Protein AF-A0A239MYZ6-F1 (afdb_monomer_lite)

Secondary structure (DSSP, 8-state):
-PPPPTTS----SPPTTPPPHHHHHHHHHHHHTHHHHHHHHHHHHH-SSS-HHHHHHHHHHHHHHHT-PPPPPPP---TTS--PPPPHHHHHTTSPPPP-----

Organism: NCBI:txid366289

Foldseek 3Di:
DDDDDPDDDPPDDDDPPDDDPVVVVVVVVVVVCVVVVLVVLVVLLPDPPHDPVSNVVSVVVNCCVVPNDPDDDDDCADPVRDNDDDDPCNVCVPPPPDPDPDDD

pLDDT: mean 83.24, std 13.01, range [45.12, 98.38]

Structure (mmCIF, N/CA/C/O backbone):
data_AF-A0A239MYZ6-F1
#
_entry.id   AF-A0A239MYZ6-F1
#
loop_
_atom_site.group_PDB
_atom_site.id
_atom_site.type_symbol
_atom_site.label_atom_id
_atom_site.label_alt_id
_atom_site.label_comp_id
_atom_site.label_asym_id
_atom_site.label_entity_id
_atom_site.label_seq_id
_atom_site.pdbx_PDB_ins_code
_atom_site.Cartn_x
_atom_site.Cartn_y
_atom_site.Cartn_z
_atom_site.occupancy
_atom_site.B_iso_or_equiv
_atom_site.auth_seq_id
_atom_site.auth_comp_id
_atom_site.auth_asym_id
_atom_site.auth_atom_id
_atom_site.pdbx_PDB_model_num
ATOM 1 N N . MET A 1 1 ? 39.439 -34.419 -2.279 1.00 45.12 1 MET A N 1
ATOM 2 C CA . MET A 1 1 ? 38.364 -34.372 -3.297 1.00 45.12 1 MET A CA 1
ATOM 3 C C . MET A 1 1 ? 38.769 -33.357 -4.355 1.00 45.12 1 MET A C 1
ATOM 5 O O . MET A 1 1 ? 38.847 -32.179 -4.031 1.00 45.12 1 MET A O 1
ATOM 9 N N . ALA A 1 2 ? 39.123 -33.799 -5.565 1.00 59.75 2 ALA A N 1
ATOM 10 C CA . ALA A 1 2 ? 39.503 -32.899 -6.656 1.00 59.75 2 ALA A CA 1
ATOM 11 C C . ALA A 1 2 ? 38.288 -32.066 -7.110 1.00 59.75 2 ALA A C 1
ATOM 13 O O . ALA A 1 2 ? 37.192 -32.604 -7.272 1.00 59.75 2 ALA A O 1
ATOM 14 N N . GLY A 1 3 ? 38.472 -30.752 -7.271 1.00 67.56 3 GLY A N 1
ATOM 15 C CA . GLY A 1 3 ? 37.432 -29.843 -7.754 1.00 67.56 3 GLY A CA 1
ATOM 16 C C . GLY A 1 3 ? 36.999 -30.168 -9.186 1.00 67.56 3 GLY A C 1
ATOM 17 O O . GLY A 1 3 ? 37.759 -30.727 -9.975 1.00 67.56 3 GLY A O 1
ATOM 18 N N . ARG A 1 4 ? 35.751 -29.829 -9.521 1.00 70.69 4 ARG A N 1
ATOM 19 C CA . ARG A 1 4 ? 35.142 -30.157 -10.816 1.00 70.69 4 ARG A CA 1
ATOM 20 C C . ARG A 1 4 ? 35.895 -29.467 -11.975 1.00 70.69 4 ARG A C 1
ATOM 22 O O . ARG A 1 4 ? 36.172 -28.273 -11.861 1.00 70.69 4 ARG A O 1
ATOM 29 N N . PRO A 1 5 ? 36.199 -30.170 -13.085 1.00 76.62 5 PRO A N 1
ATOM 30 C CA . PRO A 1 5 ? 36.970 -29.612 -14.197 1.00 76.62 5 PRO A CA 1
ATOM 31 C C . PRO A 1 5 ? 36.282 -28.400 -14.847 1.00 76.62 5 PRO A C 1
ATOM 33 O O . PRO A 1 5 ? 35.059 -28.366 -15.015 1.00 76.62 5 PRO A O 1
ATOM 36 N N . LYS A 1 6 ? 37.088 -27.396 -15.215 1.00 70.31 6 LYS A N 1
ATOM 37 C CA . LYS A 1 6 ? 36.655 -26.140 -15.848 1.00 70.31 6 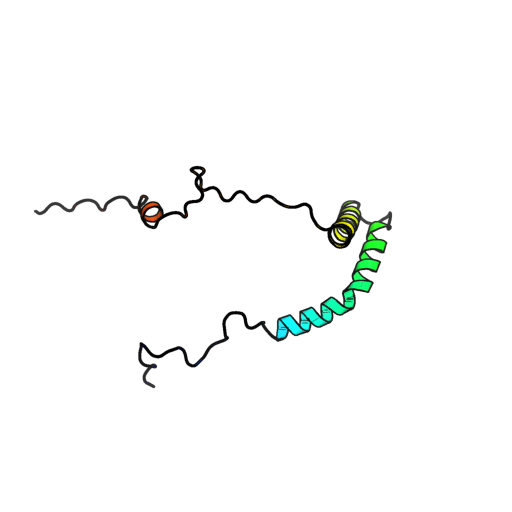LYS A CA 1
ATOM 38 C C . LYS A 1 6 ? 36.205 -26.422 -17.290 1.00 70.31 6 LYS A C 1
ATOM 40 O O . LYS A 1 6 ? 36.960 -27.015 -18.048 1.00 70.31 6 LYS A O 1
ATOM 45 N N . GLY A 1 7 ? 34.992 -26.002 -17.663 1.00 74.62 7 GLY A N 1
ATOM 46 C CA . GLY A 1 7 ? 34.474 -26.115 -19.041 1.00 74.62 7 GLY A CA 1
ATOM 47 C C . GLY A 1 7 ? 33.212 -26.966 -19.227 1.00 74.62 7 GLY A C 1
ATOM 48 O O . GLY A 1 7 ? 32.653 -26.974 -20.318 1.00 74.62 7 GLY A O 1
ATOM 49 N N . LEU A 1 8 ? 32.710 -27.641 -18.186 1.00 73.12 8 LEU A N 1
ATOM 50 C CA . LEU A 1 8 ? 31.423 -28.344 -18.266 1.00 73.12 8 LEU A CA 1
ATOM 51 C C . LEU A 1 8 ? 30.241 -27.382 -18.035 1.00 73.12 8 LEU A C 1
ATOM 53 O O . LEU A 1 8 ? 30.335 -26.496 -17.176 1.00 73.12 8 LEU A O 1
ATOM 57 N N . PRO A 1 9 ? 29.099 -27.570 -18.729 1.00 72.31 9 PRO A N 1
ATOM 58 C CA . PRO A 1 9 ? 27.885 -26.814 -18.445 1.00 72.31 9 PRO A CA 1
ATOM 59 C C . PRO A 1 9 ? 27.453 -27.038 -16.989 1.00 72.31 9 PRO A C 1
ATOM 61 O O . PRO A 1 9 ? 27.546 -28.150 -16.462 1.00 72.31 9 PRO A O 1
ATOM 64 N N . LYS A 1 10 ? 26.973 -25.980 -16.319 1.00 67.56 10 LYS A N 1
ATOM 65 C CA . LYS A 1 10 ? 26.469 -26.061 -14.937 1.00 67.56 10 LYS A CA 1
ATOM 66 C C . LYS A 1 10 ? 25.379 -27.139 -14.838 1.00 67.56 10 LYS A C 1
ATOM 68 O O . LYS A 1 10 ? 24.250 -26.919 -15.256 1.00 67.56 10 LYS A O 1
ATOM 73 N N . THR A 1 11 ? 25.685 -28.280 -14.221 1.00 69.12 11 THR A N 1
ATOM 74 C CA . THR A 1 11 ? 24.710 -29.360 -13.938 1.00 69.12 11 THR A CA 1
ATOM 75 C C . THR A 1 11 ? 23.971 -29.134 -12.612 1.00 69.12 11 THR A C 1
ATOM 77 O O . THR A 1 11 ? 23.637 -30.078 -11.908 1.00 69.12 11 THR A O 1
ATOM 80 N N . GLY A 1 12 ? 23.775 -27.881 -12.204 1.00 72.88 12 GLY A N 1
ATOM 81 C CA . GLY A 1 12 ? 23.179 -27.572 -10.908 1.00 72.88 12 GLY A CA 1
ATOM 82 C C . GLY A 1 12 ? 23.080 -26.075 -10.645 1.00 72.88 12 GLY A C 1
ATOM 83 O O . GLY A 1 12 ? 23.995 -25.311 -10.960 1.00 72.88 12 GLY A O 1
ATOM 84 N N . GLY A 1 13 ? 21.943 -25.667 -10.086 1.00 73.75 13 GLY A N 1
ATOM 85 C CA . GLY A 1 13 ? 21.601 -24.282 -9.770 1.00 73.75 13 GLY A CA 1
ATOM 86 C C . GLY A 1 13 ? 20.130 -23.981 -10.059 1.00 73.75 13 GLY A C 1
ATOM 87 O O . GLY A 1 13 ? 19.485 -24.660 -10.858 1.00 73.75 13 GLY A O 1
ATOM 88 N N . ARG A 1 14 ? 19.583 -22.949 -9.409 1.00 76.06 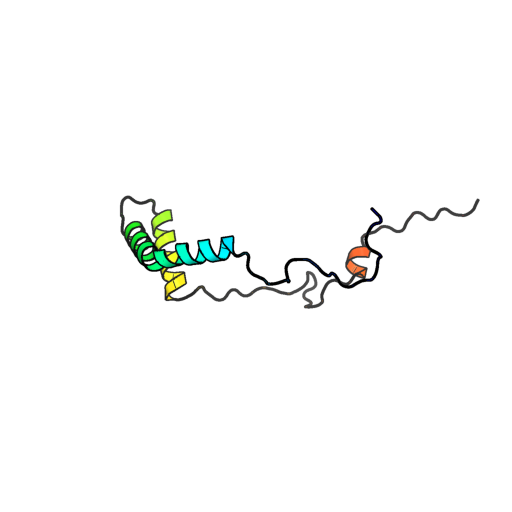14 ARG A N 1
ATOM 89 C CA . ARG A 1 14 ? 18.224 -22.473 -9.696 1.00 76.06 14 ARG A CA 1
ATOM 90 C C . ARG A 1 14 ? 18.166 -21.936 -11.129 1.00 76.06 14 ARG A C 1
ATOM 92 O O . ARG A 1 14 ? 18.996 -21.108 -11.504 1.00 76.06 14 ARG A O 1
ATOM 99 N N . ARG A 1 15 ? 17.185 -22.370 -11.927 1.00 78.38 15 ARG A N 1
ATOM 100 C CA . ARG A 1 15 ? 16.948 -21.797 -13.263 1.00 78.38 15 ARG A CA 1
ATOM 101 C C . ARG A 1 15 ? 16.580 -20.315 -13.111 1.00 78.38 15 ARG A C 1
ATOM 103 O O . ARG A 1 15 ? 15.725 -19.963 -12.292 1.00 78.38 15 ARG A O 1
ATOM 110 N N . LYS A 1 16 ? 17.233 -19.437 -13.880 1.00 73.94 16 LYS A N 1
ATOM 111 C CA . LYS A 1 16 ? 16.923 -17.998 -13.903 1.00 73.94 16 LYS A CA 1
ATOM 112 C C . LYS A 1 16 ? 15.436 -17.821 -14.239 1.00 73.94 16 LYS A C 1
ATOM 114 O O . LYS A 1 16 ? 14.935 -18.477 -15.143 1.00 73.94 16 LYS A O 1
ATOM 119 N N . GLY A 1 17 ? 14.735 -16.996 -13.464 1.00 77.94 17 GLY A N 1
ATOM 120 C CA . GLY A 1 17 ? 13.291 -16.777 -13.613 1.00 77.94 17 GLY A CA 1
ATOM 121 C C . GLY A 1 17 ? 12.388 -17.763 -12.864 1.00 77.94 17 GLY A C 1
ATOM 122 O O . GLY A 1 17 ? 11.191 -17.525 -12.800 1.00 77.94 17 GLY A O 1
ATOM 123 N N . THR A 1 18 ? 12.920 -18.825 -12.240 1.00 79.50 18 THR A N 1
ATOM 124 C CA . THR A 1 18 ? 12.091 -19.678 -11.366 1.00 79.50 18 THR A CA 1
ATOM 125 C C . THR A 1 18 ? 11.690 -18.885 -10.119 1.00 79.50 18 THR A C 1
ATOM 127 O O . THR A 1 18 ? 12.590 -18.442 -9.398 1.00 79.50 18 THR A O 1
ATOM 130 N N . PRO A 1 19 ? 10.390 -18.687 -9.832 1.00 78.56 19 PRO A N 1
ATOM 131 C CA . PRO A 1 19 ? 9.947 -17.979 -8.635 1.00 78.56 19 PRO A CA 1
ATOM 132 C C . PRO A 1 19 ? 10.433 -18.677 -7.361 1.00 78.56 19 PRO A C 1
ATOM 134 O O . PRO A 1 19 ? 10.615 -19.895 -7.328 1.00 78.56 19 PRO A O 1
ATOM 137 N N . ASN A 1 20 ? 10.682 -17.914 -6.296 1.00 83.25 20 ASN A N 1
ATOM 138 C CA . ASN A 1 20 ? 10.919 -18.522 -4.988 1.00 83.25 20 ASN A CA 1
ATOM 139 C C . ASN A 1 20 ? 9.570 -19.032 -4.445 1.00 83.25 20 ASN A C 1
ATOM 141 O O . ASN A 1 20 ? 8.645 -18.239 -4.287 1.00 83.25 20 ASN A O 1
ATOM 145 N N . LYS A 1 21 ? 9.461 -20.345 -4.192 1.00 81.50 21 LYS A N 1
ATOM 146 C CA . LYS A 1 21 ? 8.217 -20.989 -3.735 1.00 81.50 21 LYS A CA 1
ATOM 147 C C . LYS A 1 21 ? 7.684 -20.351 -2.450 1.00 81.50 21 LYS A C 1
ATOM 149 O O . LYS A 1 21 ? 6.547 -19.912 -2.438 1.00 81.50 21 LYS A O 1
ATOM 154 N N . ALA A 1 22 ? 8.544 -20.153 -1.448 1.00 81.06 22 ALA A N 1
ATOM 155 C CA . ALA A 1 22 ? 8.140 -19.554 -0.174 1.00 81.06 22 ALA A CA 1
ATOM 156 C C . ALA A 1 22 ? 7.524 -18.153 -0.353 1.00 81.06 22 ALA A C 1
ATOM 158 O O . ALA A 1 22 ? 6.496 -17.837 0.233 1.00 81.06 22 ALA A O 1
ATOM 159 N N . THR A 1 23 ? 8.107 -17.318 -1.220 1.00 86.50 23 THR A N 1
ATOM 160 C CA . THR A 1 23 ? 7.544 -15.986 -1.506 1.00 86.50 23 THR A CA 1
ATOM 161 C C . THR A 1 23 ? 6.275 -16.044 -2.355 1.00 86.50 23 THR A C 1
ATOM 163 O O . THR A 1 23 ? 5.453 -15.137 -2.274 1.00 86.50 23 THR A O 1
ATOM 166 N N . ALA A 1 24 ? 6.117 -17.080 -3.185 1.00 88.81 24 ALA A N 1
ATOM 167 C CA . ALA A 1 24 ? 4.919 -17.270 -3.996 1.00 88.81 24 ALA A CA 1
ATOM 168 C C . ALA A 1 24 ? 3.722 -17.660 -3.119 1.00 88.81 24 ALA A C 1
ATOM 170 O O . ALA A 1 24 ? 2.649 -17.086 -3.281 1.00 88.81 24 ALA A O 1
ATOM 171 N N . ASP A 1 25 ? 3.936 -18.547 -2.148 1.00 90.62 25 ASP A N 1
ATOM 172 C CA . ASP A 1 25 ? 2.896 -18.994 -1.218 1.00 90.62 25 ASP A CA 1
ATOM 173 C C . ASP A 1 25 ? 2.437 -17.843 -0.309 1.00 90.62 25 ASP A C 1
ATOM 175 O O . ASP A 1 25 ? 1.241 -17.586 -0.183 1.00 90.62 25 ASP A O 1
ATOM 179 N N . ILE A 1 26 ? 3.379 -17.060 0.237 1.00 92.12 26 ILE A N 1
ATOM 180 C CA . ILE A 1 26 ? 3.060 -15.853 1.023 1.00 92.12 26 ILE A CA 1
ATOM 181 C C . ILE A 1 26 ? 2.269 -14.845 0.180 1.00 92.12 26 ILE A C 1
ATOM 183 O O . ILE A 1 26 ? 1.295 -14.266 0.659 1.00 92.12 26 ILE A O 1
ATOM 187 N N . LYS A 1 27 ? 2.657 -14.643 -1.087 1.00 92.81 27 LYS A N 1
ATOM 188 C CA . LYS A 1 27 ? 1.936 -13.744 -1.995 1.00 92.81 27 LYS A CA 1
ATOM 189 C C . LYS A 1 27 ? 0.503 -14.219 -2.234 1.00 92.81 27 LYS A C 1
ATOM 191 O O . LYS A 1 27 ? -0.398 -13.387 -2.233 1.00 92.81 27 LYS A O 1
ATOM 196 N N . ALA A 1 28 ? 0.294 -15.520 -2.423 1.00 94.06 28 ALA A N 1
ATOM 197 C CA . ALA A 1 28 ? -1.036 -16.084 -2.629 1.00 94.06 28 ALA A CA 1
ATOM 198 C C . ALA A 1 28 ? -1.939 -15.871 -1.406 1.00 94.06 28 ALA A C 1
ATOM 200 O O . ALA A 1 28 ? -3.085 -15.466 -1.569 1.00 94.06 28 ALA A O 1
ATOM 201 N N . ILE A 1 29 ? -1.410 -16.066 -0.195 1.00 95.25 29 ILE A N 1
ATOM 202 C CA . ILE A 1 29 ? -2.140 -15.799 1.053 1.00 95.25 29 ILE A CA 1
ATOM 203 C C . ILE A 1 29 ? -2.477 -14.308 1.163 1.00 95.25 29 ILE A C 1
ATOM 205 O O . ILE A 1 29 ? -3.630 -13.954 1.370 1.00 95.25 29 ILE A O 1
ATOM 209 N N . ALA A 1 30 ? -1.503 -13.418 0.950 1.00 94.38 30 ALA A N 1
ATOM 210 C CA . ALA A 1 30 ? -1.728 -11.974 1.029 1.00 94.38 30 ALA A CA 1
ATOM 211 C C . ALA A 1 30 ? -2.786 -11.477 0.025 1.00 94.38 30 ALA A C 1
ATOM 213 O O . ALA A 1 30 ? -3.568 -10.586 0.339 1.00 94.38 30 ALA A O 1
ATOM 214 N N . GLN A 1 31 ? -2.843 -12.067 -1.174 1.00 95.00 31 GLN A N 1
ATOM 215 C CA . GLN A 1 31 ? -3.832 -11.710 -2.196 1.00 95.00 31 GLN A CA 1
ATOM 216 C C . GLN A 1 31 ? -5.277 -12.031 -1.789 1.00 95.00 31 GLN A C 1
ATOM 218 O O . GLN A 1 31 ? -6.188 -11.373 -2.288 1.00 95.00 31 GLN A O 1
ATOM 223 N N . GLN A 1 32 ? -5.498 -12.985 -0.878 1.00 97.12 32 GLN A N 1
ATOM 224 C CA . GLN A 1 32 ? -6.839 -13.315 -0.374 1.00 97.12 32 GLN A CA 1
ATOM 225 C C . GLN A 1 32 ? -7.451 -12.165 0.441 1.00 97.12 32 GLN A C 1
ATOM 227 O O . GLN A 1 32 ? -8.664 -11.998 0.439 1.00 97.12 32 GLN A O 1
ATOM 232 N N . TYR A 1 33 ? -6.621 -11.315 1.050 1.00 96.69 33 TYR A N 1
ATOM 233 C CA . TYR A 1 33 ? -7.048 -10.154 1.839 1.00 96.69 33 TYR A CA 1
ATOM 234 C C . TYR A 1 33 ? -7.317 -8.901 0.994 1.00 96.69 33 TYR A C 1
ATOM 236 O O . TYR A 1 33 ? -7.453 -7.806 1.537 1.00 96.69 33 TYR A O 1
ATOM 244 N N . GLY A 1 34 ? -7.357 -9.019 -0.338 1.00 95.19 34 GLY A N 1
ATOM 245 C CA . GLY A 1 34 ? -7.525 -7.872 -1.231 1.00 95.19 34 GLY A CA 1
ATOM 246 C C . GLY A 1 34 ? -8.812 -7.087 -0.966 1.00 95.19 34 GLY A C 1
ATOM 247 O O . GLY A 1 34 ? -8.759 -5.867 -0.846 1.00 95.19 34 GLY A O 1
ATOM 248 N N . GLU A 1 35 ? -9.946 -7.777 -0.834 1.00 95.62 35 GLU A N 1
ATOM 249 C CA . GLU A 1 35 ? -11.250 -7.152 -0.569 1.00 95.62 35 GLU A CA 1
ATOM 250 C C . GLU A 1 35 ? -11.278 -6.455 0.798 1.00 95.62 35 GLU A C 1
ATOM 252 O O . GLU A 1 35 ? -11.573 -5.263 0.879 1.00 95.62 35 GLU A O 1
ATOM 257 N N . GLU A 1 36 ? -10.869 -7.166 1.852 1.00 97.31 36 GLU A N 1
ATOM 258 C C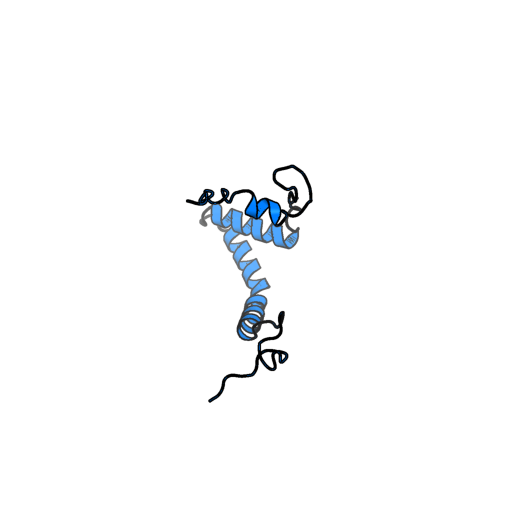A . GLU A 1 36 ? -10.779 -6.632 3.217 1.00 97.31 36 GLU A CA 1
ATOM 259 C C . GLU A 1 36 ? -9.856 -5.406 3.291 1.00 97.31 36 GLU A C 1
ATOM 261 O O . GLU A 1 36 ? -10.196 -4.398 3.906 1.00 97.31 36 GLU A O 1
ATOM 266 N N . SER A 1 37 ? -8.721 -5.439 2.587 1.00 96.75 37 SER A N 1
ATOM 267 C CA . SER A 1 37 ? -7.785 -4.311 2.536 1.00 96.75 37 SER A CA 1
ATOM 268 C C . SER A 1 37 ? -8.408 -3.071 1.893 1.00 96.75 37 SER A C 1
ATOM 270 O O . SER A 1 37 ? -8.164 -1.955 2.347 1.00 96.75 37 SER A O 1
ATOM 272 N N . ILE A 1 38 ? -9.211 -3.237 0.835 1.00 97.44 38 ILE A N 1
ATOM 273 C CA . ILE A 1 38 ? -9.907 -2.113 0.195 1.00 97.44 38 ILE A CA 1
ATOM 274 C C . ILE A 1 38 ? -10.956 -1.524 1.140 1.00 97.44 38 ILE A C 1
ATOM 276 O O . ILE A 1 38 ? -11.054 -0.301 1.236 1.00 97.44 38 ILE A O 1
ATOM 280 N N . ILE A 1 39 ? -11.691 -2.366 1.870 1.00 98.06 39 ILE A N 1
ATOM 281 C CA . ILE A 1 39 ? -12.654 -1.913 2.882 1.00 98.06 39 ILE A CA 1
ATOM 282 C C . ILE A 1 39 ? -11.936 -1.106 3.972 1.00 98.06 39 ILE A C 1
ATOM 284 O O . ILE A 1 39 ? -12.319 0.035 4.224 1.00 98.06 39 ILE A O 1
ATOM 288 N N . GLY A 1 40 ? -10.837 -1.624 4.526 1.00 98.19 40 GLY A N 1
ATOM 289 C CA . GLY A 1 40 ? -10.050 -0.917 5.541 1.00 98.19 40 GLY A CA 1
ATOM 290 C C . GLY A 1 40 ? -9.487 0.425 5.053 1.00 98.19 40 GLY A C 1
ATOM 291 O O . GLY A 1 40 ? -9.491 1.411 5.788 1.00 98.19 40 GLY A O 1
ATOM 292 N N . LEU A 1 41 ? -9.064 0.524 3.786 1.00 97.81 41 LEU A N 1
ATOM 293 C CA . LEU A 1 41 ? -8.659 1.809 3.198 1.00 97.81 41 LEU A CA 1
ATOM 294 C C . LEU A 1 41 ? -9.825 2.806 3.137 1.00 97.81 41 LEU A C 1
ATOM 296 O O . LEU A 1 41 ? -9.626 3.989 3.409 1.00 97.81 41 LEU A O 1
ATOM 300 N N . ILE A 1 42 ? -11.035 2.354 2.799 1.00 98.19 42 ILE A N 1
ATOM 301 C CA . ILE A 1 42 ? -12.230 3.210 2.775 1.00 98.19 42 ILE A CA 1
ATOM 302 C C . ILE A 1 42 ? -12.574 3.698 4.186 1.00 98.19 42 ILE A C 1
ATOM 304 O O . ILE A 1 42 ? -12.921 4.869 4.350 1.00 98.19 42 ILE A O 1
ATOM 308 N N . GLU A 1 43 ? -12.457 2.834 5.195 1.00 98.25 43 GLU A N 1
ATOM 309 C CA . GLU A 1 43 ? -12.662 3.195 6.602 1.00 98.25 43 GLU A CA 1
ATOM 310 C C . GLU A 1 43 ? -11.674 4.280 7.042 1.00 98.25 43 GLU A C 1
ATOM 312 O O . GLU A 1 43 ? -12.105 5.349 7.477 1.00 98.25 43 GLU A O 1
ATOM 317 N N . ILE A 1 44 ? -10.370 4.078 6.809 1.00 98.25 44 ILE A N 1
ATOM 318 C CA . ILE A 1 44 ? -9.327 5.077 7.104 1.00 98.25 44 ILE A CA 1
ATOM 319 C C . ILE A 1 44 ? -9.597 6.390 6.365 1.00 98.25 44 ILE A C 1
ATOM 321 O O . ILE A 1 44 ? -9.453 7.468 6.933 1.00 98.25 44 ILE A O 1
ATOM 325 N N . ALA A 1 45 ? -9.987 6.333 5.091 1.00 97.75 45 ALA A N 1
ATOM 326 C CA . ALA A 1 45 ? -10.231 7.526 4.285 1.00 97.75 45 ALA A CA 1
ATOM 327 C C . ALA A 1 45 ? -11.413 8.370 4.814 1.00 97.75 45 ALA A C 1
ATOM 329 O O . ALA A 1 45 ? -11.412 9.610 4.709 1.00 97.75 45 ALA A O 1
ATOM 330 N N . ARG A 1 46 ? -12.424 7.701 5.380 1.00 97.44 46 ARG A N 1
ATOM 331 C CA . ARG A 1 46 ? -13.652 8.312 5.908 1.00 97.44 46 ARG A CA 1
ATOM 332 C C . ARG A 1 46 ? -13.543 8.752 7.363 1.00 97.44 46 ARG A C 1
ATOM 334 O O . ARG A 1 46 ? -14.268 9.671 7.734 1.00 97.44 46 ARG A O 1
ATOM 341 N N . ASP A 1 47 ? -12.646 8.159 8.140 1.00 98.00 47 ASP A N 1
ATOM 342 C CA . ASP A 1 47 ? -12.401 8.543 9.528 1.00 98.00 47 ASP A CA 1
ATOM 343 C C . ASP A 1 47 ? -11.931 10.007 9.619 1.00 98.00 47 ASP A C 1
ATOM 345 O O . ASP A 1 47 ? -10.943 10.407 8.999 1.00 98.00 47 ASP A O 1
ATOM 349 N N . THR A 1 48 ? -12.673 10.837 10.355 1.00 95.94 48 THR A N 1
ATOM 350 C CA . THR A 1 48 ? -12.350 12.256 10.550 1.00 95.94 48 THR A CA 1
ATOM 351 C C . THR A 1 48 ? -11.247 12.479 11.573 1.00 95.94 48 THR A C 1
ATOM 353 O O . THR A 1 48 ? -10.572 13.503 11.484 1.00 95.94 48 THR A O 1
ATOM 356 N N . GLU A 1 49 ? -11.040 11.525 12.480 1.00 97.75 49 GLU A N 1
ATOM 357 C CA . GLU A 1 49 ? -10.024 11.570 13.534 1.00 97.75 49 GLU A CA 1
ATOM 358 C C . GLU A 1 49 ? -8.668 11.046 13.039 1.00 97.75 49 GLU A C 1
ATOM 360 O O . GLU A 1 49 ? -7.617 11.365 13.603 1.00 97.75 49 GLU A O 1
ATOM 365 N N . ALA A 1 50 ? -8.662 10.271 11.950 1.00 97.06 50 ALA A N 1
ATOM 366 C CA . ALA A 1 50 ? -7.436 9.807 11.322 1.00 97.06 50 ALA A CA 1
ATOM 367 C C . ALA A 1 50 ? -6.589 10.988 10.795 1.00 97.06 50 ALA A C 1
ATOM 369 O O . ALA A 1 50 ? -7.125 11.942 10.214 1.00 97.06 50 ALA A O 1
ATOM 370 N N . PRO A 1 51 ? -5.244 10.918 10.893 1.00 98.25 51 PRO A N 1
ATOM 371 C CA . PRO A 1 51 ? -4.367 11.954 10.361 1.00 98.25 51 PRO A CA 1
ATOM 372 C C . PRO A 1 51 ? -4.653 12.243 8.884 1.00 98.25 51 PRO A C 1
ATOM 374 O O . PRO A 1 51 ? -4.735 11.321 8.069 1.00 98.25 51 PRO A O 1
ATOM 377 N N . HIS A 1 52 ? -4.721 13.523 8.500 1.00 97.88 52 HIS A N 1
ATOM 378 C CA . HIS A 1 52 ? -5.025 13.920 7.117 1.00 97.88 52 HIS A CA 1
ATOM 379 C C . HIS A 1 52 ? -4.134 13.226 6.075 1.00 97.88 52 HIS A C 1
ATOM 381 O O . HIS A 1 52 ? -4.620 12.821 5.022 1.00 97.88 52 HIS A O 1
ATOM 387 N N . ALA A 1 53 ? -2.850 13.026 6.383 1.00 98.12 53 ALA A N 1
ATOM 388 C CA . ALA A 1 53 ? -1.922 12.317 5.506 1.00 98.12 53 ALA A CA 1
ATOM 389 C C . ALA A 1 53 ? -2.330 10.853 5.256 1.00 98.12 53 ALA A C 1
ATOM 391 O O . ALA A 1 53 ? -2.254 10.390 4.119 1.00 98.12 53 ALA A O 1
ATOM 392 N N . ALA A 1 54 ? -2.805 10.141 6.285 1.00 97.88 54 ALA A N 1
ATOM 393 C CA . ALA A 1 54 ? -3.271 8.759 6.158 1.00 97.88 54 ALA A CA 1
ATOM 394 C C . ALA A 1 54 ? -4.524 8.677 5.274 1.00 97.88 54 ALA A C 1
ATOM 396 O O . ALA A 1 54 ? -4.614 7.823 4.394 1.00 97.88 54 ALA A O 1
ATOM 397 N N . ARG A 1 55 ? -5.446 9.632 5.437 1.00 98.38 55 ARG A N 1
ATOM 398 C CA . ARG A 1 55 ? -6.666 9.731 4.624 1.00 98.38 55 ARG A CA 1
ATOM 399 C C . ARG A 1 55 ? -6.349 9.995 3.154 1.00 98.38 55 ARG A C 1
ATOM 401 O O . ARG A 1 55 ? -6.861 9.308 2.276 1.00 98.38 55 ARG A O 1
ATOM 408 N N . VAL A 1 56 ? -5.468 10.962 2.878 1.00 98.06 56 VAL A N 1
ATOM 409 C CA . VAL A 1 56 ? -5.014 11.280 1.512 1.00 98.06 56 VAL A CA 1
ATOM 410 C C . VAL A 1 56 ? -4.316 10.079 0.873 1.00 98.06 56 VAL A C 1
ATOM 412 O O . VAL A 1 56 ? -4.578 9.776 -0.291 1.00 98.06 56 VAL A O 1
ATOM 415 N N . ALA A 1 57 ? -3.467 9.372 1.626 1.00 98.06 57 ALA A N 1
ATOM 416 C CA . ALA A 1 57 ? -2.818 8.156 1.149 1.00 98.06 57 ALA A CA 1
ATOM 417 C C . ALA A 1 57 ? -3.846 7.074 0.787 1.00 98.06 57 ALA A C 1
ATOM 419 O O . ALA A 1 57 ? -3.764 6.515 -0.302 1.00 98.06 57 ALA A O 1
ATOM 420 N N . ALA A 1 58 ? -4.853 6.846 1.634 1.00 98.12 58 ALA A N 1
ATOM 421 C CA . ALA A 1 58 ? -5.908 5.872 1.370 1.00 98.12 58 ALA A CA 1
ATOM 422 C C . ALA A 1 58 ? -6.734 6.216 0.116 1.00 98.12 58 ALA A C 1
ATOM 424 O O . ALA A 1 58 ? -6.929 5.356 -0.744 1.00 98.12 58 ALA A O 1
ATOM 425 N N . TYR A 1 59 ? -7.147 7.479 -0.052 1.00 97.81 59 TYR A N 1
ATOM 426 C CA . TYR A 1 59 ? -7.838 7.923 -1.271 1.00 97.81 59 TYR A CA 1
ATOM 427 C C . TYR A 1 59 ? -6.983 7.729 -2.525 1.00 97.81 59 TYR A C 1
ATOM 429 O O . TYR A 1 59 ? -7.470 7.204 -3.525 1.00 97.81 59 TYR A O 1
ATOM 437 N N . LYS A 1 60 ? -5.704 8.120 -2.476 1.00 96.81 60 LYS A N 1
ATOM 438 C CA . LYS A 1 60 ? -4.772 7.935 -3.594 1.00 96.81 60 LYS A CA 1
ATOM 439 C C . LYS A 1 60 ? -4.625 6.461 -3.960 1.00 96.81 60 LYS A C 1
ATOM 441 O O . LYS A 1 60 ? -4.671 6.119 -5.136 1.00 96.81 60 LYS A O 1
ATOM 446 N N . ASP A 1 61 ? -4.496 5.595 -2.964 1.00 96.75 61 ASP A N 1
ATOM 447 C CA . ASP A 1 61 ? -4.353 4.157 -3.157 1.00 96.75 61 ASP A CA 1
ATOM 448 C C . ASP A 1 61 ? -5.583 3.529 -3.829 1.00 96.75 61 ASP A C 1
ATOM 450 O O . ASP A 1 61 ? -5.435 2.661 -4.696 1.00 96.75 61 ASP A O 1
ATOM 454 N N . ILE A 1 62 ? -6.788 3.977 -3.469 1.00 96.62 62 ILE A N 1
ATOM 455 C CA . ILE A 1 62 ? -8.038 3.553 -4.113 1.00 96.62 62 ILE A CA 1
ATOM 456 C C . ILE A 1 62 ? -8.083 4.043 -5.568 1.00 96.62 62 ILE A C 1
ATOM 458 O O . ILE A 1 62 ? -8.380 3.260 -6.473 1.00 96.62 62 ILE A O 1
ATOM 462 N N . LEU A 1 63 ? -7.746 5.313 -5.815 1.00 96.19 63 LEU A N 1
ATOM 463 C CA . LEU A 1 63 ? -7.755 5.904 -7.157 1.00 96.19 63 LEU A CA 1
ATOM 464 C C . LEU A 1 63 ? -6.749 5.231 -8.095 1.00 96.19 63 LEU A C 1
ATOM 466 O O . LEU A 1 63 ? -7.118 4.827 -9.195 1.00 96.19 63 LEU A O 1
ATOM 470 N N . ASP A 1 64 ? -5.513 5.037 -7.635 1.00 95.50 64 ASP A N 1
ATOM 471 C CA . ASP A 1 64 ? -4.439 4.397 -8.400 1.00 95.50 64 ASP A CA 1
ATOM 472 C C . ASP A 1 64 ? -4.811 2.964 -8.830 1.00 95.50 64 ASP A C 1
ATOM 474 O O . ASP A 1 64 ? -4.330 2.481 -9.855 1.00 95.50 64 ASP A O 1
ATOM 478 N N . ARG A 1 65 ? -5.665 2.272 -8.060 1.00 94.31 65 ARG A N 1
ATOM 479 C CA . ARG A 1 65 ? -6.152 0.916 -8.371 1.00 94.31 65 ARG A CA 1
ATOM 480 C C . ARG A 1 65 ? -7.386 0.913 -9.273 1.00 94.31 65 ARG A C 1
ATOM 482 O O . ARG A 1 65 ? -7.485 0.045 -10.133 1.00 94.31 65 ARG A O 1
ATOM 489 N N . GLY A 1 66 ? -8.314 1.849 -9.074 1.00 94.62 66 GLY A N 1
ATOM 490 C CA . GLY A 1 66 ? -9.555 1.932 -9.852 1.00 94.62 66 GLY A CA 1
ATOM 491 C C . GLY A 1 66 ? -9.380 2.568 -11.231 1.00 94.62 66 GLY A C 1
ATOM 492 O O . GLY A 1 66 ? -10.045 2.170 -12.182 1.00 94.62 66 GLY A O 1
ATOM 493 N N . TYR A 1 67 ? -8.465 3.531 -11.346 1.00 94.75 67 TYR A N 1
ATOM 494 C CA . TYR A 1 67 ? -8.271 4.341 -12.554 1.00 94.75 67 TYR A CA 1
ATOM 495 C C . TYR A 1 67 ? -6.862 4.218 -13.144 1.00 94.75 67 TYR A C 1
ATOM 497 O O . TYR A 1 67 ? -6.603 4.718 -14.237 1.00 94.75 67 TYR A O 1
ATOM 505 N N . GLY A 1 68 ? -5.960 3.519 -12.450 1.00 92.38 68 GLY A N 1
ATOM 506 C CA . GLY A 1 68 ? -4.558 3.428 -12.831 1.00 92.38 68 GLY A CA 1
ATOM 507 C C . GLY A 1 68 ? -3.756 4.659 -12.414 1.00 92.38 68 GLY A C 1
ATOM 508 O O . GLY A 1 68 ? -4.289 5.668 -11.952 1.00 92.38 68 GLY A O 1
ATOM 509 N N . LYS A 1 69 ? -2.434 4.570 -12.586 1.00 90.12 69 LYS A N 1
ATOM 510 C CA . LYS A 1 69 ? -1.524 5.699 -12.365 1.00 90.12 69 LYS A CA 1
ATOM 511 C C . LYS A 1 69 ? -1.317 6.473 -13.669 1.00 90.12 69 LYS A C 1
ATOM 513 O O . LYS A 1 69 ? -1.268 5.846 -14.729 1.00 90.12 69 LYS A O 1
ATOM 518 N N . PRO A 1 70 ? -1.117 7.801 -13.607 1.00 86.06 70 PRO A N 1
ATOM 519 C CA . PRO A 1 70 ? -0.696 8.579 -14.765 1.00 86.06 70 PRO A CA 1
ATOM 520 C C . PRO A 1 70 ? 0.556 7.984 -15.417 1.00 86.06 70 PRO A C 1
ATOM 522 O O . PRO A 1 70 ? 1.481 7.550 -14.723 1.00 86.06 70 PRO A O 1
ATOM 525 N N . THR A 1 71 ? 0.595 7.975 -16.750 1.00 86.69 71 THR A N 1
ATOM 526 C CA . THR A 1 71 ? 1.757 7.502 -17.506 1.00 86.69 71 THR A CA 1
ATOM 527 C C . THR A 1 71 ? 2.977 8.356 -17.165 1.00 86.69 71 THR A C 1
ATOM 529 O O . THR A 1 71 ? 2.953 9.573 -17.332 1.00 86.69 71 THR A O 1
ATOM 532 N N . GLN A 1 72 ? 4.049 7.726 -16.685 1.00 86.25 72 GLN A N 1
ATOM 533 C CA . GLN A 1 72 ? 5.320 8.409 -16.458 1.00 86.25 72 GLN A CA 1
ATOM 534 C C . GLN A 1 72 ? 6.168 8.340 -17.728 1.00 86.25 72 GLN A C 1
ATOM 536 O O . GLN A 1 72 ? 6.462 7.251 -18.220 1.00 86.25 72 GLN A O 1
ATOM 541 N N . SER A 1 73 ? 6.572 9.495 -18.256 1.00 83.88 73 SER A N 1
ATOM 542 C CA . SER A 1 73 ? 7.616 9.573 -19.277 1.00 83.88 73 SER A CA 1
ATOM 543 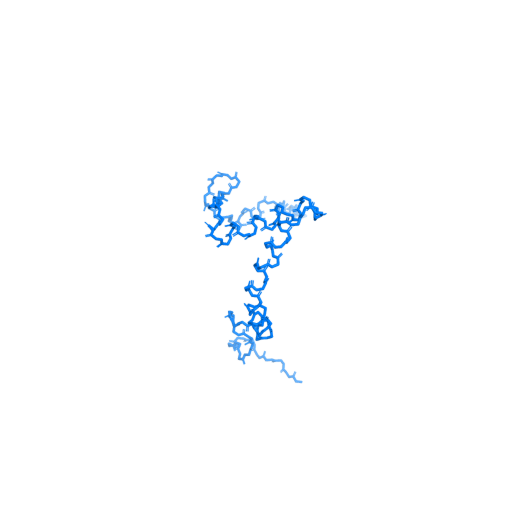C C . SER A 1 73 ? 8.980 9.415 -18.608 1.00 83.88 73 SER A C 1
ATOM 545 O O . SER A 1 73 ? 9.313 10.182 -17.704 1.00 83.88 73 SER A O 1
ATOM 547 N N . VAL A 1 74 ? 9.764 8.436 -19.051 1.00 84.88 74 VAL A N 1
ATOM 548 C CA . VAL A 1 74 ? 11.158 8.269 -18.626 1.00 84.88 74 VAL A CA 1
ATOM 549 C C . VAL A 1 74 ? 12.052 8.844 -19.713 1.00 84.88 74 VAL A C 1
ATOM 551 O O . VAL A 1 74 ? 11.935 8.447 -20.872 1.00 84.88 74 VAL A O 1
ATOM 554 N N . ASP A 1 75 ? 12.934 9.768 -19.338 1.00 83.00 75 ASP A N 1
ATOM 555 C CA . ASP A 1 75 ? 13.995 10.230 -20.226 1.00 83.00 75 ASP A CA 1
ATOM 556 C C . ASP A 1 75 ? 15.092 9.157 -20.298 1.00 83.00 75 ASP A C 1
ATOM 558 O O . ASP A 1 75 ? 15.629 8.723 -19.278 1.00 83.00 75 ASP A O 1
ATOM 562 N N . LEU A 1 76 ? 15.366 8.685 -21.512 1.00 79.88 76 LEU A N 1
ATOM 563 C CA . LEU A 1 76 ? 16.377 7.669 -21.813 1.00 79.88 76 LEU A CA 1
ATOM 564 C C . LEU A 1 76 ? 17.599 8.273 -22.517 1.00 79.88 76 LEU A C 1
ATOM 566 O O . LEU A 1 76 ? 18.417 7.533 -23.066 1.00 79.88 76 LEU A O 1
ATOM 570 N N . SER A 1 77 ? 17.709 9.601 -22.549 1.00 78.69 77 SER A N 1
ATOM 571 C CA . SER A 1 77 ? 18.878 10.267 -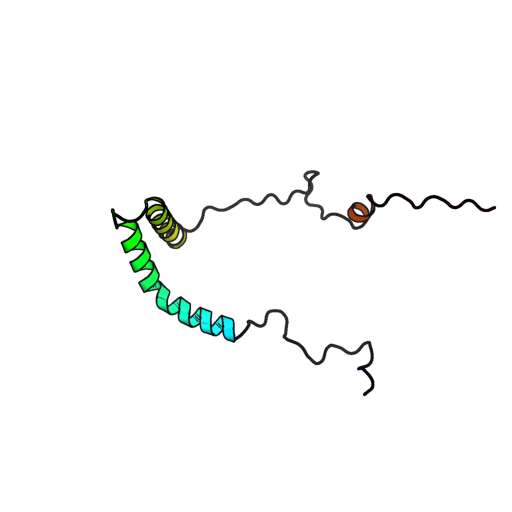23.103 1.00 78.69 77 SER A CA 1
ATOM 572 C C . SER A 1 77 ? 20.096 10.108 -22.184 1.00 78.69 77 SER A C 1
ATOM 574 O O . SER A 1 77 ? 20.012 10.128 -20.954 1.00 78.69 77 SER A O 1
ATOM 576 N N . SER A 1 78 ? 21.257 9.895 -22.802 1.00 71.81 78 SER A N 1
ATOM 577 C CA . SER A 1 78 ? 22.562 10.049 -22.162 1.00 71.81 78 SER A CA 1
ATOM 578 C C . SER A 1 78 ? 22.766 11.517 -21.768 1.00 71.81 78 SER A C 1
ATOM 580 O O . SER A 1 78 ? 22.059 12.398 -22.254 1.00 71.81 78 SER A O 1
ATOM 582 N N . THR A 1 79 ? 23.777 11.812 -20.946 1.00 71.12 79 THR A N 1
ATOM 583 C CA . THR A 1 79 ? 24.168 13.193 -20.589 1.00 71.12 79 THR A CA 1
ATOM 584 C C . THR A 1 79 ? 24.378 14.103 -21.804 1.00 71.12 79 THR A C 1
ATOM 586 O O . THR A 1 79 ? 24.211 15.312 -21.687 1.00 71.12 79 THR A O 1
ATOM 589 N N . ASP A 1 80 ? 24.668 13.516 -22.967 1.00 73.31 80 ASP A N 1
ATOM 590 C CA . ASP A 1 80 ? 24.897 14.216 -24.234 1.00 73.31 80 ASP A CA 1
ATOM 591 C C . ASP A 1 80 ? 23.641 14.279 -25.132 1.00 73.31 80 ASP A C 1
ATOM 593 O O . ASP A 1 80 ? 23.725 14.614 -26.311 1.00 73.31 80 ASP A O 1
ATOM 597 N N . GLY A 1 81 ? 22.462 13.915 -24.612 1.00 74.00 81 GLY A N 1
ATOM 598 C CA . GLY A 1 81 ? 21.189 13.937 -25.343 1.00 74.00 81 GLY A CA 1
ATOM 599 C C . GLY A 1 81 ? 20.978 12.764 -26.311 1.00 74.00 81 GLY A C 1
ATOM 600 O O . GLY A 1 81 ? 19.937 12.677 -26.962 1.00 74.00 81 GLY A O 1
ATOM 601 N N . THR A 1 82 ? 21.937 11.841 -26.421 1.00 72.81 82 THR A N 1
ATOM 602 C CA . THR A 1 82 ? 21.877 10.693 -27.339 1.00 72.81 82 THR A CA 1
ATOM 603 C C . THR A 1 82 ? 21.281 9.450 -26.672 1.00 72.81 82 THR A C 1
ATOM 605 O O . THR A 1 82 ? 21.473 9.213 -25.485 1.00 72.81 82 THR A O 1
ATOM 608 N N . MET A 1 83 ? 20.609 8.584 -27.436 1.00 76.44 83 MET A N 1
ATOM 609 C CA . MET A 1 83 ? 20.171 7.249 -26.976 1.00 76.44 83 MET A CA 1
ATOM 610 C C . MET A 1 83 ? 21.275 6.176 -27.109 1.00 76.44 83 MET A C 1
ATOM 612 O O . MET A 1 83 ? 20.994 4.986 -27.256 1.00 76.44 83 MET A O 1
ATOM 616 N N . THR A 1 84 ? 22.551 6.571 -27.115 1.00 75.62 84 THR A N 1
ATOM 617 C CA . THR A 1 84 ? 23.667 5.628 -27.261 1.00 75.62 84 THR A CA 1
ATOM 618 C C . THR A 1 84 ? 24.135 5.133 -25.892 1.00 75.62 84 THR A C 1
ATOM 620 O O . THR A 1 84 ? 24.416 5.959 -25.021 1.00 75.62 84 THR A O 1
ATOM 623 N N . PRO A 1 85 ? 24.262 3.810 -25.674 1.00 74.31 85 PRO A N 1
ATOM 624 C CA . PRO A 1 85 ? 24.838 3.292 -24.440 1.00 74.31 85 PRO A CA 1
ATOM 625 C C . PRO A 1 85 ? 26.297 3.744 -24.318 1.00 74.31 85 PRO A C 1
ATOM 627 O O . PRO A 1 85 ? 27.025 3.745 -25.311 1.00 74.31 85 PRO A O 1
ATOM 630 N N . LYS A 1 86 ? 26.725 4.093 -23.097 1.00 73.00 86 LYS A N 1
ATOM 631 C CA . LYS A 1 86 ? 28.128 4.431 -22.818 1.00 73.00 86 LYS A CA 1
ATOM 632 C C . LYS A 1 86 ? 29.031 3.291 -23.278 1.00 73.00 86 LYS A C 1
ATOM 634 O O . LYS A 1 86 ? 28.821 2.129 -22.919 1.00 73.00 86 LYS A O 1
ATOM 639 N N . SER A 1 87 ? 30.009 3.636 -24.097 1.00 77.69 87 SER A N 1
ATOM 640 C CA . SER A 1 87 ? 30.997 2.710 -24.628 1.00 77.69 87 SER A CA 1
ATOM 641 C C . SER A 1 87 ? 32.016 2.340 -23.548 1.00 77.69 87 SER A C 1
ATOM 643 O O . SER A 1 8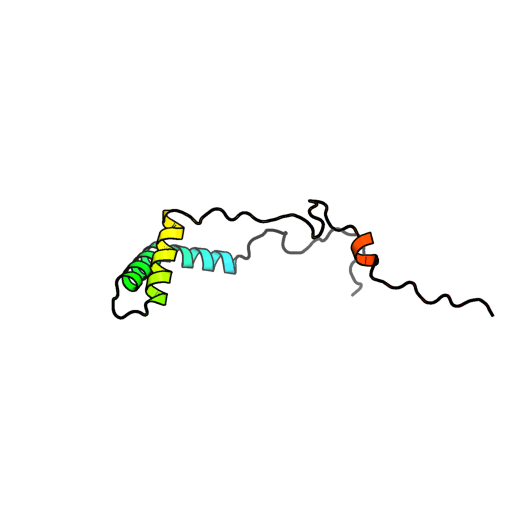7 ? 32.207 3.077 -22.582 1.00 77.69 87 SER A O 1
ATOM 645 N N . LEU A 1 88 ? 32.715 1.208 -23.709 1.00 73.31 88 LEU A N 1
ATOM 646 C CA . LEU A 1 88 ? 33.828 0.849 -22.816 1.00 73.31 88 LEU A CA 1
ATOM 647 C C . LEU A 1 88 ? 34.896 1.955 -22.784 1.00 73.31 88 LEU A C 1
ATOM 649 O O . LEU A 1 88 ? 35.446 2.230 -21.724 1.00 73.31 88 LEU A O 1
ATOM 653 N N . SER A 1 89 ? 35.129 2.638 -23.907 1.00 72.38 89 SER A N 1
ATOM 654 C CA . SER A 1 89 ? 36.009 3.809 -23.990 1.00 72.38 89 SER A CA 1
ATOM 655 C C . SER A 1 89 ? 35.603 4.937 -23.039 1.00 72.38 89 SER A C 1
ATOM 657 O O . SER A 1 89 ? 36.479 5.510 -22.401 1.00 72.38 89 SER A O 1
ATOM 659 N N . ASP A 1 90 ? 34.306 5.201 -22.860 1.00 71.06 90 ASP A N 1
ATOM 660 C CA . ASP A 1 90 ? 33.824 6.262 -21.959 1.00 71.06 90 ASP A CA 1
ATOM 661 C C . ASP A 1 90 ? 34.092 5.937 -20.483 1.00 71.06 90 ASP A C 1
ATOM 663 O O . ASP A 1 90 ? 34.254 6.836 -19.661 1.00 71.06 90 ASP A O 1
ATOM 667 N N . PHE A 1 91 ? 34.177 4.648 -20.134 1.00 68.44 91 PHE A N 1
ATOM 668 C CA . PHE A 1 91 ? 34.560 4.208 -18.790 1.00 68.44 91 PHE A CA 1
ATOM 669 C C . PHE A 1 91 ? 36.072 4.315 -18.540 1.00 68.44 91 PHE A C 1
ATOM 671 O O . PHE A 1 91 ? 36.479 4.544 -17.402 1.00 68.44 91 PHE A O 1
ATOM 678 N N . TYR A 1 92 ? 36.901 4.172 -19.579 1.00 70.94 92 TYR A N 1
ATOM 679 C CA . TYR A 1 92 ? 38.365 4.216 -19.470 1.00 70.94 92 TYR A CA 1
ATOM 680 C C . TYR A 1 92 ? 38.974 5.601 -19.742 1.00 70.94 92 TYR A C 1
ATOM 682 O O . TYR A 1 92 ? 40.121 5.829 -19.370 1.00 70.94 92 TYR A O 1
ATOM 690 N N . ALA A 1 93 ? 38.215 6.549 -20.301 1.00 66.81 93 ALA A N 1
ATOM 691 C CA . ALA A 1 93 ? 38.665 7.921 -20.563 1.00 66.81 93 ALA A CA 1
ATOM 692 C C . ALA A 1 93 ? 39.039 8.726 -19.296 1.00 66.81 93 ALA A C 1
ATOM 694 O O . ALA A 1 93 ? 39.656 9.782 -19.400 1.00 66.81 93 ALA A O 1
ATOM 695 N N . GLY A 1 94 ? 38.680 8.237 -18.102 1.00 63.78 94 GLY A N 1
ATOM 696 C CA . GLY A 1 94 ? 39.056 8.834 -16.816 1.00 63.78 94 GLY A CA 1
ATOM 697 C C . GLY A 1 94 ? 40.301 8.233 -16.155 1.00 63.78 94 GLY A C 1
ATOM 698 O O . GLY A 1 94 ? 40.663 8.679 -15.068 1.00 63.78 94 GLY A O 1
ATOM 699 N N . ILE A 1 95 ? 40.941 7.218 -16.753 1.00 66.69 95 ILE A N 1
ATOM 700 C CA . ILE A 1 95 ? 42.189 6.657 -16.221 1.00 66.69 95 ILE A CA 1
ATOM 701 C C . ILE A 1 95 ? 43.350 7.494 -16.773 1.00 66.69 95 ILE A C 1
ATOM 703 O O . ILE A 1 95 ? 43.576 7.468 -17.985 1.00 66.69 95 ILE A O 1
ATOM 707 N N . PRO A 1 96 ? 44.076 8.259 -15.934 1.00 66.75 96 PRO A N 1
ATOM 708 C CA . PRO A 1 96 ? 45.248 8.989 -16.399 1.00 66.75 96 PRO A CA 1
ATOM 709 C C . PRO A 1 96 ? 46.283 7.992 -16.947 1.00 66.75 96 PRO A C 1
ATOM 711 O O . PRO A 1 96 ? 46.458 6.927 -16.348 1.00 66.75 96 PRO A O 1
ATOM 714 N N . PRO A 1 97 ? 46.956 8.298 -18.072 1.00 69.38 97 PRO A N 1
ATOM 715 C CA . PRO A 1 97 ? 48.001 7.426 -18.593 1.00 69.38 97 PRO A CA 1
ATOM 716 C C . PRO A 1 97 ? 49.102 7.260 -17.539 1.00 69.38 97 PRO A C 1
ATOM 718 O O . PRO A 1 97 ? 49.471 8.229 -16.869 1.00 69.38 97 PRO A O 1
ATOM 721 N N . GLU A 1 98 ? 49.593 6.030 -17.365 1.00 70.19 98 GLU A N 1
ATOM 722 C CA . GLU A 1 98 ? 50.689 5.764 -16.432 1.00 70.19 98 GLU A CA 1
ATOM 723 C C . GLU A 1 98 ? 51.915 6.616 -16.797 1.00 70.19 98 GLU A C 1
ATOM 725 O O . GLU A 1 98 ? 52.196 6.793 -17.986 1.00 70.19 98 GLU A O 1
ATOM 730 N N . PRO A 1 99 ? 52.638 7.173 -15.806 1.00 65.12 99 PRO A N 1
ATOM 731 C CA . PRO A 1 99 ? 53.813 7.981 -16.085 1.00 65.12 99 PRO A CA 1
ATOM 732 C C . PRO A 1 99 ? 54.858 7.117 -16.794 1.00 65.12 99 PRO A C 1
ATOM 734 O O . PRO A 1 99 ? 55.307 6.106 -16.254 1.00 65.12 99 PRO A O 1
ATOM 737 N N . GLU A 1 100 ? 55.235 7.519 -18.009 1.00 62.75 100 GLU A N 1
ATOM 738 C CA . GLU A 1 100 ? 56.260 6.850 -18.806 1.00 62.75 100 GLU A CA 1
ATOM 739 C C . GLU A 1 100 ? 57.568 6.753 -18.006 1.00 62.75 100 GLU A C 1
ATOM 741 O O . GLU A 1 100 ? 58.262 7.747 -17.777 1.00 62.75 100 GLU A O 1
ATOM 746 N N . SER A 1 101 ? 57.932 5.544 -17.575 1.00 65.75 101 SER A N 1
ATOM 747 C CA . SER A 1 101 ? 59.284 5.259 -17.103 1.00 65.75 101 SER A CA 1
ATOM 748 C C . SER A 1 101 ? 60.209 5.206 -18.321 1.00 65.75 101 SER A C 1
ATOM 750 O O . SER A 1 101 ? 60.324 4.169 -18.979 1.00 65.75 101 SER A O 1
ATOM 752 N N . GLY A 1 102 ? 60.828 6.339 -18.655 1.00 58.25 102 GLY A N 1
ATOM 753 C CA . GLY A 1 102 ? 61.848 6.413 -19.702 1.00 58.25 102 GLY A CA 1
ATOM 754 C C . GLY A 1 102 ? 63.041 5.489 -19.398 1.00 58.25 102 GLY A C 1
ATOM 755 O O . GLY A 1 102 ? 63.396 5.328 -18.225 1.00 58.25 102 GLY A O 1
ATOM 756 N N . PRO A 1 103 ? 63.654 4.853 -20.416 1.00 64.44 103 PRO A N 1
ATOM 757 C CA . PRO A 1 103 ? 64.802 3.979 -20.207 1.00 64.44 103 PRO A CA 1
ATOM 758 C C . PRO A 1 103 ? 66.029 4.778 -19.747 1.00 64.44 103 PRO A C 1
ATOM 760 O O . PRO A 1 103 ? 66.262 5.897 -20.206 1.00 64.44 103 PRO A O 1
ATOM 763 N N . SER A 1 104 ? 66.764 4.171 -18.811 1.00 58.44 104 SER A N 1
ATOM 764 C CA . SER A 1 104 ? 67.986 4.670 -18.163 1.00 58.44 104 SER A CA 1
ATOM 765 C C . SER A 1 104 ? 69.162 4.865 -19.113 1.00 58.44 104 SER A C 1
ATOM 767 O O . SER A 1 104 ? 69.290 4.059 -20.062 1.00 58.44 104 SER A O 1
#

Radius of gyration: 27.61 Å; chains: 1; bounding box: 82×49×41 Å

Sequence (104 aa):
MAGRPKGLPKTGGRRKGTPNKATADIKAIAQQYGEESIIGLIEIARDTEAPHAARVAAYKDILDRGYGKPTQSVDLSSTDGTMTPKSLSDFYAGIPPEPESGPS